Protein AF-A0A0F9JPY7-F1 (afdb_monomer_lite)

Sequence (60 aa):
MSEFLFIQSRDPFTDALTKSQYELIHHLATAGNRVTVVLVQNGVMPATKSSIFTPFTKLL

pLDDT: mean 92.74, std 4.53, range [81.31, 98.12]

Organism: NCBI:txid412755

Secondary structure (DSSP, 8-state):
--EEEEEE-S-TTT-HHHHHHHHHHHHHHHTT-EEEEEE-GGGGGGGSTT---HHHHTT-

Radius of gyration: 11.12 Å; chains: 1; bounding box: 29×19×26 Å

Structure (mmCIF, N/CA/C/O backbone):
data_AF-A0A0F9JPY7-F1
#
_entry.id   AF-A0A0F9JPY7-F1
#
loop_
_atom_site.group_PDB
_atom_site.id
_atom_site.type_symbol
_atom_site.label_atom_id
_atom_site.label_alt_id
_atom_site.label_comp_id
_atom_site.label_asym_id
_atom_site.label_entity_id
_atom_site.label_seq_id
_atom_site.pdbx_PDB_ins_code
_atom_site.Cartn_x
_atom_site.Cartn_y
_atom_site.Cartn_z
_atom_site.occupancy
_atom_site.B_iso_or_equiv
_atom_site.auth_seq_id
_atom_site.auth_comp_id
_atom_site.auth_asym_id
_atom_site.auth_atom_id
_atom_site.pdbx_PDB_model_num
ATOM 1 N N . MET A 1 1 ? -13.776 4.426 13.990 1.00 85.00 1 MET A N 1
ATOM 2 C CA . MET A 1 1 ? -12.885 3.366 13.486 1.00 85.00 1 MET A CA 1
ATOM 3 C C . MET A 1 1 ? -13.518 2.809 12.228 1.00 85.00 1 MET A C 1
ATOM 5 O O . MET A 1 1 ? -14.597 2.238 12.328 1.00 85.00 1 MET A O 1
ATOM 9 N N . SER A 1 2 ? -12.910 3.063 11.070 1.00 97.19 2 SER A N 1
ATOM 10 C CA . SER A 1 2 ? -13.434 2.634 9.765 1.00 97.19 2 SER A CA 1
ATOM 11 C C . SER A 1 2 ? -12.591 1.497 9.186 1.00 97.19 2 SER A C 1
ATOM 13 O O . SER A 1 2 ? -11.434 1.322 9.578 1.00 97.19 2 SER A O 1
ATOM 15 N N . GLU A 1 3 ? -13.168 0.735 8.258 1.00 98.06 3 GLU A N 1
ATOM 16 C CA . GLU A 1 3 ? -12.488 -0.355 7.554 1.00 98.06 3 GLU A CA 1
ATOM 17 C C . GLU A 1 3 ? -12.167 0.065 6.116 1.00 98.06 3 GLU A C 1
ATOM 19 O O . GLU A 1 3 ? -13.040 0.535 5.386 1.00 98.06 3 GLU A O 1
ATOM 24 N N . PHE A 1 4 ? -10.906 -0.099 5.713 1.00 98.12 4 PHE A N 1
ATOM 25 C CA . PHE A 1 4 ? -10.424 0.237 4.375 1.00 98.12 4 PHE A CA 1
ATOM 26 C C . PHE A 1 4 ? -9.771 -0.971 3.710 1.00 98.12 4 PHE A C 1
ATOM 28 O O . PHE A 1 4 ? -8.966 -1.677 4.323 1.00 98.12 4 PHE A O 1
ATOM 35 N N . LEU A 1 5 ? -10.074 -1.157 2.427 1.00 97.62 5 LEU A N 1
ATOM 36 C CA . LEU A 1 5 ? -9.429 -2.133 1.559 1.00 97.62 5 LEU A CA 1
ATOM 37 C C . LEU A 1 5 ? -8.703 -1.402 0.430 1.00 97.62 5 LEU A C 1
ATOM 39 O O . LEU A 1 5 ? -9.322 -0.674 -0.343 1.00 97.62 5 LEU A O 1
ATOM 43 N N . PHE A 1 6 ? -7.401 -1.643 0.314 1.00 96.69 6 PHE A N 1
ATOM 44 C CA . PHE A 1 6 ? -6.583 -1.184 -0.802 1.00 96.69 6 PHE A CA 1
ATOM 45 C C . PHE A 1 6 ? -6.159 -2.373 -1.655 1.00 96.69 6 PHE A C 1
ATOM 47 O O . PHE A 1 6 ? -5.627 -3.352 -1.137 1.00 96.69 6 PHE A O 1
ATOM 54 N N . ILE A 1 7 ? -6.355 -2.264 -2.969 1.00 96.38 7 ILE A N 1
ATOM 55 C CA . ILE A 1 7 ? -5.851 -3.231 -3.946 1.00 96.38 7 ILE A CA 1
ATOM 56 C C . ILE A 1 7 ? -4.727 -2.553 -4.722 1.00 96.38 7 ILE A C 1
ATOM 58 O O . ILE A 1 7 ? -4.966 -1.613 -5.477 1.00 96.38 7 ILE A O 1
ATOM 62 N N . GLN A 1 8 ? -3.501 -3.022 -4.516 1.00 95.62 8 GLN A N 1
ATOM 63 C CA . GLN A 1 8 ? -2.314 -2.523 -5.201 1.00 95.62 8 GLN A CA 1
ATOM 64 C C . GLN A 1 8 ? -1.963 -3.479 -6.337 1.00 95.62 8 GLN A C 1
ATOM 66 O O . GLN A 1 8 ? -1.560 -4.615 -6.095 1.00 95.62 8 GLN A O 1
ATOM 71 N N . SER A 1 9 ? -2.149 -3.024 -7.577 1.00 94.81 9 SER A N 1
ATOM 72 C CA . SER A 1 9 ? -1.837 -3.799 -8.787 1.00 94.81 9 SER A CA 1
ATOM 73 C C . SER A 1 9 ? -0.635 -3.277 -9.571 1.00 94.81 9 SER A C 1
ATOM 75 O O . SER A 1 9 ? -0.058 -3.999 -10.388 1.00 94.81 9 SER A O 1
ATOM 77 N N . ARG A 1 10 ? -0.270 -2.012 -9.344 1.00 92.50 10 ARG A N 1
ATOM 78 C CA . ARG A 1 10 ? 0.730 -1.294 -10.132 1.00 92.50 10 ARG A CA 1
ATOM 79 C C . ARG A 1 10 ? 2.133 -1.551 -9.613 1.00 92.50 10 ARG A C 1
ATOM 81 O O . ARG A 1 10 ? 2.329 -1.803 -8.429 1.00 92.50 10 ARG A O 1
ATOM 88 N N . ASP A 1 11 ? 3.097 -1.458 -10.518 1.00 90.94 11 ASP A N 1
ATOM 89 C CA . ASP A 1 11 ? 4.508 -1.550 -10.176 1.00 90.94 11 ASP A CA 1
ATOM 90 C C . ASP A 1 11 ? 4.965 -0.257 -9.467 1.00 90.94 11 ASP A C 1
ATOM 92 O O . ASP A 1 11 ? 4.995 0.810 -10.092 1.00 90.94 11 ASP A O 1
ATOM 96 N N . PRO A 1 12 ? 5.345 -0.318 -8.179 1.00 87.94 12 PRO A N 1
ATOM 97 C CA . PRO A 1 12 ? 5.777 0.859 -7.432 1.00 87.94 12 PRO A CA 1
ATOM 98 C C . PRO A 1 12 ? 7.129 1.424 -7.878 1.00 87.94 12 PRO A C 1
ATOM 100 O O . PRO A 1 12 ? 7.469 2.540 -7.486 1.00 87.94 12 PRO A O 1
ATOM 103 N N . PHE A 1 13 ? 7.915 0.674 -8.654 1.00 86.88 13 PHE A N 1
ATOM 104 C CA . PHE A 1 13 ? 9.224 1.110 -9.134 1.00 86.88 13 PHE A CA 1
ATOM 105 C C . PHE A 1 13 ? 9.131 1.942 -10.417 1.00 86.88 13 PHE A C 1
ATOM 107 O O . PHE A 1 13 ? 10.070 2.670 -10.736 1.00 86.88 13 PHE A O 1
ATOM 114 N N . THR A 1 14 ? 8.008 1.865 -11.136 1.00 87.12 14 THR A N 1
ATOM 115 C CA . THR A 1 14 ? 7.797 2.581 -12.404 1.00 87.12 14 THR A CA 1
ATOM 116 C C . THR A 1 14 ? 6.635 3.576 -12.361 1.00 87.12 14 THR A C 1
ATOM 118 O O . THR A 1 14 ? 6.661 4.555 -13.105 1.00 87.12 14 THR A O 1
ATOM 121 N N . ASP A 1 15 ? 5.652 3.403 -11.469 1.00 86.69 15 ASP A N 1
ATOM 122 C CA . ASP A 1 15 ? 4.539 4.346 -11.303 1.00 86.69 15 ASP A CA 1
ATOM 123 C C . ASP A 1 15 ? 4.746 5.276 -10.091 1.00 86.69 15 ASP A C 1
ATOM 125 O O . ASP A 1 15 ? 4.662 4.867 -8.928 1.00 86.69 15 ASP A O 1
ATOM 129 N N . ALA A 1 16 ? 4.947 6.567 -10.382 1.00 81.31 16 ALA A N 1
ATOM 130 C CA . ALA A 1 16 ? 5.167 7.628 -9.400 1.00 81.31 16 ALA A CA 1
ATOM 131 C C . ALA A 1 16 ? 3.985 7.858 -8.436 1.00 81.31 16 ALA A C 1
ATOM 133 O O . ALA A 1 16 ? 4.194 8.324 -7.313 1.00 81.31 16 ALA A O 1
ATOM 134 N N . LEU A 1 17 ? 2.752 7.523 -8.831 1.00 85.81 17 LEU A N 1
ATOM 135 C CA . LEU A 1 17 ? 1.564 7.677 -7.982 1.00 85.81 17 LEU A CA 1
ATOM 136 C C . LEU A 1 17 ? 1.527 6.644 -6.857 1.00 85.81 17 LEU A C 1
ATOM 138 O O . LEU A 1 17 ? 0.934 6.895 -5.806 1.00 85.81 17 LEU A O 1
ATOM 142 N N . THR A 1 18 ? 2.178 5.500 -7.057 1.00 90.25 18 THR A N 1
ATOM 143 C CA . THR A 1 18 ? 2.159 4.383 -6.111 1.00 90.25 18 THR A CA 1
ATOM 144 C C . THR A 1 18 ? 2.728 4.797 -4.755 1.00 90.25 18 THR A C 1
ATOM 146 O O . THR A 1 18 ? 2.172 4.447 -3.716 1.00 90.25 18 THR A O 1
ATOM 149 N N . LYS A 1 19 ? 3.765 5.646 -4.734 1.00 90.56 19 LYS A N 1
ATOM 150 C CA . LYS A 1 19 ? 4.333 6.186 -3.489 1.00 90.56 19 LYS A CA 1
ATOM 151 C C . LYS A 1 19 ? 3.290 6.932 -2.650 1.00 90.56 19 LYS A C 1
ATOM 153 O O . LYS A 1 19 ? 3.151 6.645 -1.465 1.00 90.56 19 LYS A O 1
ATOM 158 N N . SER A 1 20 ? 2.539 7.852 -3.254 1.00 92.38 20 SER A N 1
ATOM 159 C CA . SER A 1 20 ? 1.514 8.627 -2.542 1.00 92.38 20 SER A CA 1
ATOM 160 C C . SER A 1 20 ? 0.374 7.748 -2.022 1.00 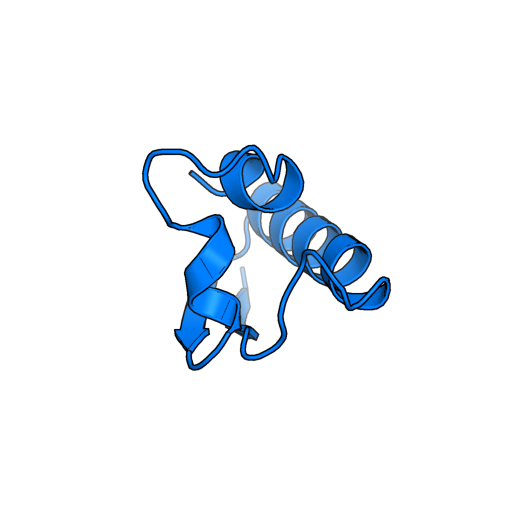92.38 20 SER A C 1
ATOM 162 O O . SER A 1 20 ? -0.196 8.043 -0.975 1.00 92.38 20 SER A O 1
ATOM 164 N N . GLN A 1 21 ? 0.061 6.646 -2.712 1.00 94.19 21 GLN A N 1
ATOM 165 C CA . GLN A 1 21 ? -0.932 5.679 -2.239 1.00 94.19 21 GLN A CA 1
ATOM 166 C C . GLN A 1 21 ? -0.448 4.933 -0.991 1.00 94.19 21 GLN A C 1
ATOM 168 O O . GLN A 1 21 ? -1.204 4.810 -0.032 1.00 94.19 21 GLN A O 1
ATOM 173 N N . TYR A 1 22 ? 0.813 4.493 -0.960 1.00 95.12 22 TYR A N 1
ATOM 174 C CA . TYR A 1 22 ? 1.391 3.854 0.226 1.00 95.12 22 TYR A CA 1
ATOM 175 C C . TYR A 1 22 ? 1.468 4.799 1.433 1.00 95.12 22 TYR A C 1
ATOM 177 O O . TYR A 1 22 ? 1.161 4.383 2.549 1.00 95.12 22 TYR A O 1
ATOM 185 N N . GLU A 1 23 ? 1.793 6.077 1.224 1.00 94.94 23 GLU A N 1
ATOM 186 C CA . GLU A 1 23 ? 1.766 7.071 2.309 1.00 94.94 23 GLU A CA 1
ATOM 187 C C . GLU A 1 23 ? 0.331 7.319 2.822 1.00 94.94 23 GLU A C 1
ATOM 189 O O . GLU A 1 23 ? 0.120 7.404 4.030 1.00 94.94 23 GLU A O 1
ATOM 194 N N . LEU A 1 24 ? -0.684 7.346 1.945 1.00 95.94 24 LEU A N 1
ATOM 195 C CA . LEU A 1 24 ? -2.093 7.414 2.365 1.00 95.94 24 LEU A CA 1
ATOM 196 C C . LEU A 1 24 ? -2.496 6.200 3.214 1.00 95.94 24 LEU A C 1
ATOM 198 O O . LEU A 1 24 ? -3.124 6.365 4.260 1.00 95.94 24 LEU A O 1
ATOM 202 N N . ILE A 1 25 ? -2.129 4.991 2.782 1.00 96.88 25 ILE A N 1
ATOM 203 C CA . ILE A 1 25 ? -2.384 3.749 3.525 1.00 96.88 25 ILE A CA 1
ATOM 204 C C . ILE A 1 25 ? -1.762 3.837 4.925 1.00 96.88 25 ILE A C 1
ATOM 206 O O . ILE A 1 25 ? -2.435 3.553 5.917 1.00 96.88 25 ILE A O 1
ATOM 210 N N . HIS A 1 26 ? -0.507 4.285 5.014 1.00 96.50 26 HIS A N 1
ATOM 211 C CA . HIS A 1 26 ? 0.1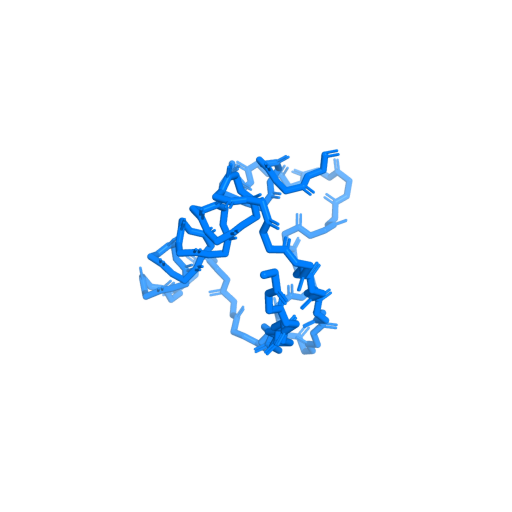97 4.455 6.282 1.00 96.50 26 HIS A CA 1
ATOM 212 C C . HIS A 1 26 ? -0.489 5.485 7.194 1.00 96.50 26 HIS A C 1
ATOM 214 O O . HIS A 1 26 ? -0.701 5.220 8.379 1.00 96.50 26 HIS A O 1
ATOM 220 N N . HIS A 1 27 ? -0.909 6.635 6.659 1.00 96.94 27 HIS A N 1
ATOM 221 C CA . HIS A 1 27 ? -1.645 7.641 7.432 1.00 96.94 27 HIS A CA 1
ATOM 222 C C . HIS A 1 27 ? -3.000 7.125 7.935 1.00 96.94 27 HIS A C 1
ATOM 224 O O . HIS A 1 27 ? -3.372 7.383 9.077 1.00 96.94 27 HIS A O 1
ATOM 230 N N . LEU A 1 28 ? -3.735 6.359 7.124 1.00 97.50 28 LEU A N 1
ATOM 231 C CA . LEU A 1 28 ? -5.008 5.774 7.553 1.00 97.50 28 LEU A CA 1
ATOM 232 C C . LEU A 1 28 ? -4.818 4.746 8.673 1.00 97.50 28 LEU A C 1
ATOM 234 O O . LEU A 1 28 ? -5.604 4.745 9.622 1.00 97.50 28 LEU A O 1
ATOM 238 N N . ALA A 1 29 ? -3.781 3.911 8.583 1.00 96.50 29 ALA A N 1
ATOM 239 C CA . ALA A 1 29 ? -3.451 2.931 9.613 1.00 96.50 29 ALA A CA 1
ATOM 240 C C . ALA A 1 29 ? -3.013 3.611 10.922 1.00 96.50 29 ALA A C 1
ATOM 242 O O . ALA A 1 29 ? -3.534 3.295 11.991 1.00 96.50 29 ALA A O 1
ATOM 243 N N . THR A 1 30 ? -2.119 4.602 10.843 1.00 96.69 30 THR A N 1
ATOM 244 C CA . THR A 1 30 ? -1.633 5.349 12.020 1.00 96.69 30 THR A CA 1
ATOM 245 C C . THR A 1 30 ? -2.710 6.228 12.664 1.00 96.69 30 THR A C 1
ATOM 247 O O . THR A 1 30 ? -2.664 6.454 13.870 1.00 96.69 30 THR A O 1
ATOM 250 N N . ALA A 1 31 ? -3.739 6.637 11.916 1.00 97.31 31 ALA A N 1
ATOM 251 C CA . ALA A 1 31 ? -4.939 7.290 12.449 1.00 97.31 31 ALA A CA 1
ATOM 252 C C . ALA A 1 31 ? -5.908 6.335 13.189 1.00 97.31 31 ALA A C 1
ATOM 254 O O . ALA A 1 31 ? -6.990 6.758 13.599 1.00 97.31 31 ALA A O 1
ATOM 255 N N . GLY A 1 32 ? -5.558 5.053 13.355 1.00 97.31 32 GLY A N 1
ATOM 256 C CA . GLY A 1 32 ? -6.350 4.077 14.110 1.00 97.31 32 GLY A CA 1
ATOM 257 C C . GLY A 1 32 ? -7.475 3.410 13.312 1.00 97.31 32 GLY A C 1
ATOM 258 O O . GLY A 1 32 ? -8.426 2.898 13.904 1.00 97.31 32 GLY A O 1
ATOM 259 N N . ASN A 1 33 ? -7.406 3.423 11.977 1.00 98.06 33 ASN A N 1
ATOM 260 C CA . ASN A 1 33 ? -8.341 2.674 11.134 1.00 98.06 33 ASN A CA 1
ATOM 261 C C . ASN A 1 33 ? -7.850 1.249 10.878 1.00 98.06 33 ASN A C 1
ATOM 263 O O . ASN A 1 33 ? -6.651 0.971 10.898 1.00 98.06 33 ASN A O 1
ATOM 267 N N . ARG A 1 34 ? -8.782 0.346 10.561 1.00 97.50 34 ARG A N 1
ATOM 268 C CA . ARG A 1 34 ? -8.442 -1.011 10.139 1.00 97.50 34 ARG A CA 1
ATOM 269 C C . ARG A 1 34 ? -8.193 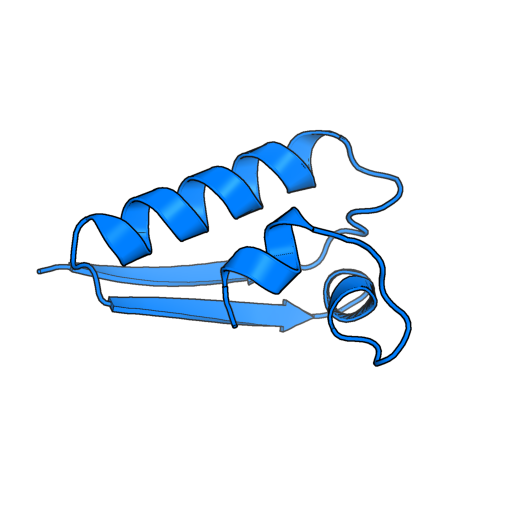-1.007 8.637 1.00 97.50 34 ARG A C 1
ATOM 271 O O . ARG A 1 34 ? -9.119 -0.804 7.855 1.00 97.50 34 ARG A O 1
ATOM 278 N N . VAL A 1 35 ? -6.948 -1.228 8.233 1.00 97.69 35 VAL A N 1
ATOM 279 C CA . VAL A 1 35 ? -6.541 -1.169 6.827 1.00 97.69 35 VAL A CA 1
ATOM 280 C C . VAL A 1 35 ? -6.046 -2.536 6.374 1.00 97.69 35 VAL A C 1
ATOM 282 O O . VAL A 1 35 ? -5.173 -3.123 7.003 1.00 97.69 35 VAL A O 1
ATOM 285 N N . THR A 1 36 ? -6.610 -3.041 5.279 1.00 97.50 36 THR A N 1
ATOM 286 C CA . THR A 1 36 ? -6.142 -4.254 4.600 1.00 97.50 36 THR A CA 1
ATOM 287 C C . THR A 1 36 ? -5.568 -3.873 3.245 1.00 97.50 36 THR A C 1
ATOM 289 O O . THR A 1 36 ? -6.216 -3.168 2.470 1.00 97.50 36 THR A O 1
ATOM 292 N N . VAL A 1 37 ? -4.363 -4.354 2.946 1.00 96.75 37 VAL A N 1
ATOM 293 C CA . VAL A 1 37 ? -3.708 -4.143 1.653 1.00 96.75 37 VAL A CA 1
ATOM 294 C C . VAL A 1 37 ? -3.564 -5.485 0.953 1.00 96.75 37 VAL A C 1
ATOM 296 O O . VAL A 1 37 ? -2.900 -6.387 1.456 1.00 96.75 37 VAL A O 1
ATOM 299 N N . VAL A 1 38 ? -4.185 -5.609 -0.215 1.00 97.06 38 VAL A N 1
ATOM 300 C CA . VAL A 1 38 ? -4.073 -6.779 -1.085 1.00 97.06 38 VAL A CA 1
ATOM 301 C C . VAL A 1 38 ? -3.171 -6.415 -2.252 1.00 97.06 38 VAL A C 1
ATOM 303 O O . VAL A 1 38 ? -3.447 -5.473 -2.997 1.00 97.06 38 VAL A O 1
ATOM 306 N N . LEU A 1 39 ? -2.086 -7.165 -2.405 1.00 96.00 39 LEU A N 1
ATOM 307 C CA . LEU A 1 39 ? -1.158 -7.014 -3.518 1.00 96.00 39 LEU A CA 1
ATOM 308 C C . LEU A 1 39 ? -1.538 -7.994 -4.627 1.00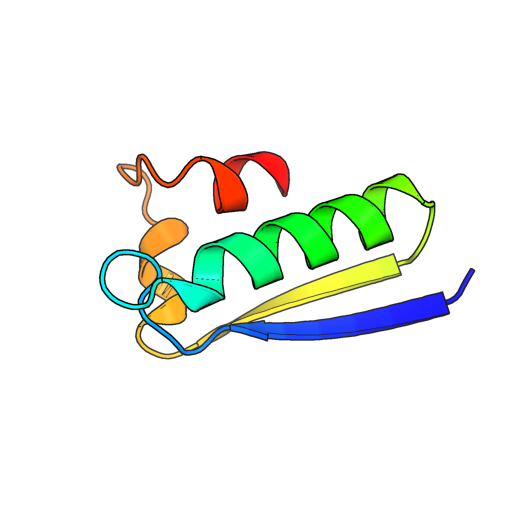 96.00 39 LEU A C 1
ATOM 310 O O . LEU A 1 39 ? -1.715 -9.185 -4.372 1.00 96.00 39 LEU A O 1
ATOM 314 N N . VAL A 1 40 ? -1.645 -7.503 -5.856 1.00 96.44 40 VAL A N 1
ATOM 315 C CA . VAL A 1 40 ? -1.932 -8.309 -7.05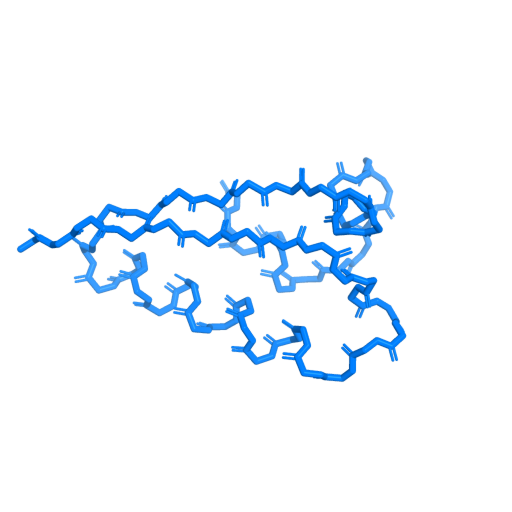1 1.00 96.44 40 VAL A CA 1
ATOM 316 C C . VAL A 1 40 ? -1.036 -7.865 -8.205 1.00 96.44 40 VAL A C 1
ATOM 318 O O . VAL A 1 40 ? -0.487 -6.768 -8.169 1.00 96.44 40 VAL A O 1
ATOM 321 N N . GLN A 1 41 ? -0.902 -8.686 -9.251 1.00 95.06 41 GLN A N 1
ATOM 322 C CA . GLN A 1 41 ? -0.116 -8.345 -10.450 1.00 95.06 41 GLN A CA 1
ATOM 323 C C . GLN A 1 41 ? 1.285 -7.809 -10.086 1.00 95.06 41 GLN A C 1
ATOM 325 O O . GLN A 1 41 ? 1.979 -8.431 -9.287 1.00 95.06 41 GLN A O 1
ATOM 330 N N . ASN A 1 42 ? 1.694 -6.652 -10.618 1.00 93.81 42 ASN A N 1
ATOM 331 C CA . ASN A 1 42 ? 3.004 -6.057 -10.345 1.00 93.81 42 ASN A CA 1
ATOM 332 C C . ASN A 1 42 ? 3.079 -5.373 -8.968 1.00 93.81 42 ASN A C 1
ATOM 334 O O . ASN A 1 42 ? 4.168 -5.058 -8.494 1.00 93.81 42 ASN A O 1
ATOM 338 N N . GLY A 1 43 ? 1.947 -5.202 -8.281 1.00 93.62 43 GLY A N 1
ATOM 339 C CA . GLY A 1 43 ? 1.900 -4.694 -6.911 1.00 93.62 43 GLY A CA 1
ATOM 340 C C . GLY A 1 43 ? 2.494 -5.651 -5.875 1.00 93.62 43 GLY A C 1
ATOM 341 O O . GLY A 1 43 ? 2.709 -5.248 -4.738 1.00 93.62 43 GLY A O 1
ATOM 342 N N . VAL A 1 44 ? 2.801 -6.903 -6.246 1.00 94.31 44 VAL A N 1
ATOM 343 C CA . VAL A 1 44 ? 3.491 -7.874 -5.371 1.00 94.31 44 VAL A CA 1
ATOM 344 C C . VAL A 1 44 ? 4.999 -7.629 -5.274 1.00 94.31 44 VAL A C 1
ATOM 346 O O . VAL A 1 44 ? 5.633 -8.073 -4.319 1.00 94.31 44 VAL A O 1
ATOM 349 N N . MET A 1 45 ? 5.583 -6.909 -6.238 1.00 93.38 45 MET A N 1
ATOM 350 C CA . MET A 1 45 ? 7.025 -6.653 -6.328 1.00 93.38 45 MET A CA 1
ATOM 351 C C . MET A 1 45 ? 7.652 -6.085 -5.039 1.00 93.38 4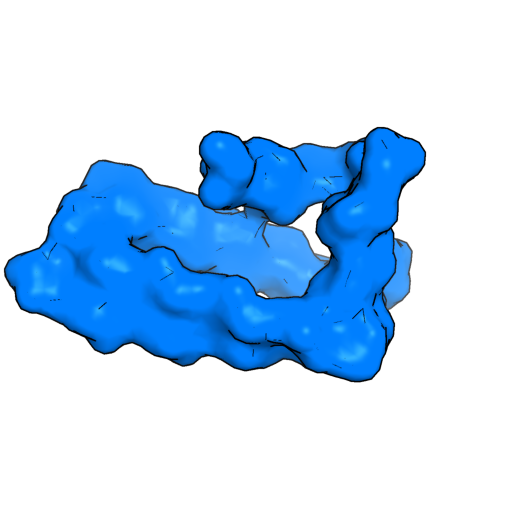5 MET A C 1
ATOM 353 O O . MET A 1 45 ? 8.712 -6.579 -4.636 1.00 93.38 45 MET A O 1
ATOM 357 N N . PRO A 1 46 ? 7.034 -5.116 -4.331 1.00 92.06 46 PRO A N 1
ATOM 358 C CA . PRO A 1 46 ? 7.611 -4.581 -3.105 1.00 92.06 46 PRO A CA 1
ATOM 359 C C . PRO A 1 46 ? 7.583 -5.555 -1.915 1.00 92.06 46 PRO A C 1
ATOM 361 O O . PRO A 1 46 ? 8.316 -5.316 -0.960 1.00 92.06 46 PRO A O 1
ATOM 364 N N . ALA A 1 47 ? 6.812 -6.650 -1.972 1.00 92.31 47 ALA A N 1
ATOM 365 C CA . ALA A 1 47 ? 6.771 -7.690 -0.936 1.00 92.31 47 ALA A CA 1
ATOM 366 C C . ALA A 1 47 ? 7.860 -8.767 -1.090 1.00 92.31 47 ALA A C 1
ATOM 368 O O . ALA A 1 47 ? 7.920 -9.723 -0.315 1.00 92.31 47 ALA A O 1
ATOM 369 N N . THR A 1 48 ? 8.736 -8.634 -2.086 1.00 89.75 48 THR A N 1
ATOM 370 C CA . THR A 1 48 ? 9.890 -9.524 -2.243 1.00 89.75 48 THR A CA 1
ATOM 371 C C . THR A 1 48 ? 10.922 -9.286 -1.135 1.00 89.75 48 THR A C 1
ATOM 373 O O . THR A 1 48 ? 11.140 -8.160 -0.693 1.00 89.75 48 THR A O 1
ATOM 376 N N . LYS A 1 49 ? 11.612 -10.350 -0.699 1.00 83.69 49 LYS A N 1
ATOM 377 C CA . LYS A 1 49 ? 12.570 -10.314 0.427 1.00 83.69 49 LYS A CA 1
ATOM 378 C C . LYS A 1 49 ? 13.714 -9.299 0.252 1.00 83.69 49 LYS A C 1
ATOM 380 O O . LYS A 1 49 ? 14.286 -8.851 1.239 1.00 83.69 49 LYS A O 1
ATOM 385 N N . SER A 1 50 ? 14.051 -8.956 -0.989 1.00 85.38 50 SER A N 1
ATOM 386 C CA . SER A 1 50 ? 15.135 -8.024 -1.335 1.00 85.38 50 SER A CA 1
ATOM 387 C C . SER A 1 50 ? 14.634 -6.641 -1.758 1.00 85.38 50 SER A C 1
ATOM 389 O O . SER A 1 50 ? 15.425 -5.825 -2.226 1.00 85.38 50 SER A O 1
ATOM 391 N N . SER A 1 51 ? 13.333 -6.370 -1.630 1.00 86.12 51 SER A N 1
ATOM 392 C CA . SER A 1 51 ? 12.762 -5.075 -1.982 1.00 86.12 51 SER A CA 1
ATOM 393 C C . SER A 1 51 ? 13.289 -3.973 -1.064 1.00 86.12 51 SER A C 1
ATOM 395 O O . SER A 1 51 ? 13.208 -4.065 0.159 1.00 86.12 51 SER A O 1
ATOM 397 N N . ILE A 1 52 ? 13.778 -2.893 -1.671 1.00 84.69 52 ILE A N 1
ATOM 398 C CA . ILE A 1 52 ? 14.191 -1.664 -0.977 1.00 84.69 52 ILE A CA 1
ATOM 399 C C . ILE A 1 52 ? 13.079 -0.605 -0.953 1.00 84.69 52 ILE A C 1
ATOM 401 O O . ILE A 1 52 ? 13.328 0.554 -0.620 1.00 84.69 52 ILE A O 1
ATOM 405 N N . PHE A 1 53 ? 11.853 -0.963 -1.350 1.00 89.50 53 PHE A N 1
ATOM 406 C CA . PHE A 1 53 ? 10.756 -0.009 -1.480 1.00 89.50 53 PHE A CA 1
ATOM 407 C C . PHE A 1 53 ? 10.199 0.403 -0.107 1.00 89.50 53 PHE A C 1
ATOM 409 O O . PHE A 1 53 ? 9.237 -0.167 0.408 1.00 89.50 53 PHE A O 1
ATOM 416 N N . THR A 1 54 ? 10.807 1.441 0.470 1.00 90.19 54 THR A N 1
ATOM 417 C CA . THR A 1 54 ? 10.541 1.931 1.831 1.00 90.19 54 THR A CA 1
ATOM 418 C C . THR A 1 54 ? 9.064 2.205 2.148 1.00 90.19 54 THR A C 1
ATOM 420 O O . THR A 1 54 ? 8.651 1.866 3.257 1.00 90.19 54 THR A O 1
ATOM 423 N N . PRO A 1 55 ? 8.236 2.781 1.245 1.00 91.75 55 PRO A N 1
ATOM 424 C CA . PRO A 1 55 ? 6.831 3.046 1.562 1.00 91.75 55 PRO A CA 1
ATOM 425 C C . PRO A 1 55 ? 6.025 1.782 1.887 1.00 91.75 55 PRO A C 1
ATOM 427 O O . PRO A 1 55 ? 5.141 1.837 2.734 1.00 91.75 55 PRO A O 1
ATOM 430 N N . PHE A 1 56 ? 6.349 0.642 1.266 1.00 92.25 56 PHE A N 1
ATOM 431 C CA . PHE A 1 56 ? 5.726 -0.638 1.607 1.00 92.25 56 PHE A CA 1
ATOM 432 C C . PHE A 1 56 ? 6.245 -1.180 2.941 1.00 92.25 56 PHE A C 1
ATOM 434 O O . PHE A 1 56 ? 5.456 -1.639 3.758 1.00 92.25 56 PHE A O 1
ATOM 441 N N . THR A 1 57 ? 7.553 -1.079 3.201 1.00 88.62 57 THR A N 1
ATOM 442 C CA . THR A 1 57 ? 8.157 -1.557 4.456 1.00 88.62 57 THR A CA 1
ATOM 443 C C . THR A 1 57 ? 7.564 -0.879 5.693 1.00 88.62 57 THR A C 1
ATOM 445 O O . THR A 1 57 ? 7.444 -1.525 6.722 1.00 88.62 57 THR A O 1
ATOM 448 N N . LYS A 1 58 ? 7.131 0.387 5.599 1.00 89.69 58 LYS A N 1
ATOM 449 C CA . LYS A 1 58 ? 6.432 1.107 6.686 1.00 89.69 58 LYS A CA 1
ATOM 450 C C . LYS A 1 58 ? 5.069 0.507 7.078 1.00 89.69 58 LYS A C 1
ATOM 452 O O . LYS A 1 58 ? 4.457 0.989 8.031 1.00 89.69 58 LYS A O 1
ATOM 457 N N . LEU A 1 59 ? 4.545 -0.440 6.299 1.00 89.12 59 LEU A N 1
ATOM 458 C CA . LEU A 1 59 ? 3.275 -1.119 6.563 1.00 89.12 59 LEU A CA 1
ATOM 459 C C . LEU A 1 59 ? 3.442 -2.474 7.269 1.00 89.12 59 LEU A C 1
ATOM 461 O O . LEU A 1 59 ? 2.428 -3.072 7.627 1.00 89.12 59 LEU A O 1
ATOM 465 N N . LEU A 1 60 ? 4.679 -2.961 7.415 1.00 84.50 60 LEU A N 1
ATOM 466 C CA . LEU A 1 60 ? 5.029 -4.191 8.135 1.00 84.50 60 LEU A CA 1
ATOM 467 C C . LEU A 1 60 ? 5.395 -3.868 9.587 1.00 84.50 60 LEU A C 1
ATOM 469 O O . LEU A 1 60 ? 5.018 -4.678 10.460 1.00 84.50 60 LEU A O 1
#

InterPro domains:
  IPR027396 DsrEFH-like [SSF75169] (1-51)

Foldseek 3Di:
DEEEEAEAADAVVPDPVVLVVLVVQLVCVVVPYHYDYHYHHNSCVCVDPPHPPVSVVSVD